Protein AF-A0A2H3KJW5-F1 (afdb_monomer)

Secondary structure (DSSP, 8-state):
-HHHHHHHHHHHHHHHHHHHHHHHHHHHHH----PPTTPPPP-HHHHHHHHHHHHHHHHHHHHHHHHHHH-

Sequence (71 aa):
MMQILLFWAIVAVCLIGQALLIHAAWRLRRQTTELPAGVPQSHGASDLAWTVGTAVLTGVLLYGSFLALSA

Mean predicted aligned error: 5.37 Å

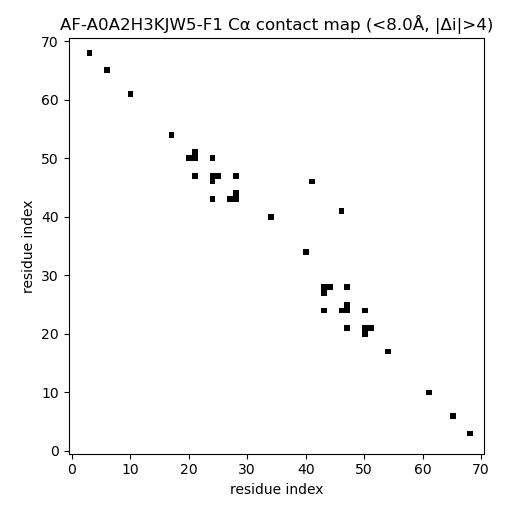Radius of gyration: 16.79 Å; Cα contacts (8 Å, |Δi|>4): 19; chains: 1; bounding box: 34×20×52 Å

InterPro domains:
  IPR036257 Cytochrome C oxidase subunit II, transmembrane domain superfamily [G3DSA:1.10.287.90] (1-70)

Solvent-accessible surface area (backbone atoms only — not comparable to full-atom values): 4154 Å² total; per-residue (Å²): 111,70,66,58,53,52,50,52,51,51,51,52,54,51,53,53,52,43,52,52,50,47,50,50,34,54,52,51,51,70,52,88,71,85,70,66,92,88,63,88,76,77,58,43,68,58,55,34,50,51,47,50,51,52,45,51,52,50,51,53,53,52,51,53,50,50,52,64,75,73,107

Structure (mmCIF, N/CA/C/O backbone):
data_AF-A0A2H3KJW5-F1
#
_entry.id   AF-A0A2H3KJW5-F1
#
loop_
_atom_site.group_PDB
_atom_site.id
_atom_site.type_symbol
_atom_site.label_atom_id
_atom_site.label_alt_id
_atom_site.label_comp_id
_atom_site.label_asym_id
_atom_site.label_entity_id
_atom_site.label_seq_id
_atom_site.pdbx_PDB_ins_code
_atom_site.Cartn_x
_atom_site.Cartn_y
_atom_site.Cartn_z
_atom_site.occupancy
_atom_site.B_iso_or_equiv
_atom_site.auth_seq_id
_atom_site.auth_comp_id
_atom_site.auth_asym_id
_atom_site.auth_atom_id
_atom_site.pdbx_PDB_model_num
ATOM 1 N N . MET A 1 1 ? 10.259 -11.202 -20.136 1.00 78.19 1 MET A N 1
ATOM 2 C CA . MET A 1 1 ? 8.805 -11.475 -20.264 1.00 78.19 1 MET A CA 1
ATOM 3 C C . MET A 1 1 ? 8.218 -12.128 -19.007 1.00 78.19 1 MET A C 1
ATOM 5 O O . MET A 1 1 ? 7.402 -11.494 -18.358 1.00 78.19 1 MET A O 1
ATOM 9 N N . MET A 1 2 ? 8.655 -13.334 -18.604 1.00 91.00 2 MET A N 1
ATOM 10 C CA . MET A 1 2 ? 8.110 -14.042 -17.423 1.00 91.00 2 MET A CA 1
ATOM 11 C C . MET A 1 2 ? 8.244 -13.254 -16.104 1.00 91.00 2 MET A C 1
ATOM 13 O O . MET A 1 2 ? 7.291 -13.158 -15.343 1.00 91.00 2 MET A O 1
ATOM 17 N N . GLN A 1 3 ? 9.402 -12.634 -15.852 1.00 90.94 3 GLN A N 1
ATOM 18 C CA . GLN A 1 3 ? 9.645 -11.845 -14.633 1.00 90.94 3 GLN A CA 1
ATOM 19 C C . GLN A 1 3 ? 8.708 -10.633 -14.507 1.00 90.94 3 GLN A C 1
ATOM 21 O O . GLN A 1 3 ? 8.222 -10.348 -13.421 1.00 90.94 3 GLN A O 1
ATOM 26 N N . ILE A 1 4 ? 8.402 -9.964 -15.623 1.00 91.06 4 ILE A N 1
ATOM 27 C CA . ILE A 1 4 ? 7.465 -8.832 -15.665 1.00 91.06 4 ILE A CA 1
ATOM 28 C C . ILE A 1 4 ? 6.042 -9.298 -15.336 1.00 91.06 4 ILE A C 1
ATOM 30 O O . ILE A 1 4 ? 5.353 -8.647 -14.558 1.00 91.06 4 ILE A O 1
ATOM 34 N N . LEU A 1 5 ? 5.611 -10.445 -15.873 1.00 94.44 5 LEU A N 1
ATOM 35 C CA . LEU A 1 5 ? 4.303 -11.024 -15.543 1.00 94.44 5 LEU A CA 1
ATOM 36 C C . LEU A 1 5 ? 4.202 -11.387 -14.056 1.00 94.44 5 LEU A C 1
ATOM 38 O O . LEU A 1 5 ? 3.210 -11.052 -13.411 1.00 94.44 5 LEU A O 1
ATOM 42 N N . LEU A 1 6 ? 5.240 -12.019 -13.498 1.00 94.88 6 LEU A N 1
ATOM 43 C CA . LEU A 1 6 ? 5.301 -12.342 -12.070 1.00 94.88 6 LEU A CA 1
ATOM 44 C C . LEU A 1 6 ? 5.295 -11.082 -11.199 1.00 94.88 6 LEU A C 1
ATOM 46 O O . LEU A 1 6 ? 4.578 -11.039 -10.203 1.00 94.88 6 LEU A O 1
ATOM 50 N N . PHE A 1 7 ? 6.038 -10.045 -11.590 1.00 94.50 7 PHE A N 1
ATOM 51 C CA . PHE A 1 7 ? 6.046 -8.762 -10.892 1.00 94.50 7 PHE A CA 1
ATOM 52 C C . PHE A 1 7 ? 4.637 -8.164 -10.810 1.00 94.50 7 PHE A C 1
ATOM 54 O O . PHE A 1 7 ? 4.167 -7.847 -9.720 1.00 94.50 7 PHE A O 1
ATOM 61 N N . TRP A 1 8 ? 3.921 -8.083 -11.935 1.00 95.25 8 TRP A N 1
ATOM 62 C CA . TRP A 1 8 ? 2.555 -7.553 -11.949 1.00 95.25 8 TRP A CA 1
ATOM 63 C C . TRP A 1 8 ? 1.567 -8.411 -11.152 1.00 95.25 8 TRP A C 1
ATOM 65 O O . TRP A 1 8 ? 0.680 -7.860 -10.499 1.00 95.25 8 TRP A O 1
ATOM 75 N N . ALA A 1 9 ? 1.736 -9.736 -11.139 1.00 96.56 9 ALA A N 1
ATOM 76 C CA . ALA A 1 9 ? 0.938 -10.615 -10.288 1.00 96.56 9 ALA A CA 1
ATOM 77 C C . ALA A 1 9 ? 1.168 -10.327 -8.793 1.00 96.56 9 ALA A C 1
ATOM 79 O O . ALA A 1 9 ? 0.205 -10.208 -8.035 1.00 96.56 9 ALA A O 1
ATOM 80 N N . ILE A 1 10 ? 2.426 -10.144 -8.375 1.00 95.62 10 ILE A N 1
ATOM 81 C CA . ILE A 1 10 ? 2.776 -9.771 -6.995 1.00 95.62 10 ILE A CA 1
ATOM 82 C C . ILE A 1 10 ? 2.175 -8.408 -6.643 1.00 95.62 10 ILE A C 1
ATOM 84 O O . ILE A 1 10 ? 1.538 -8.277 -5.598 1.00 95.62 10 ILE A O 1
ATOM 88 N N . VAL A 1 11 ? 2.308 -7.413 -7.527 1.00 95.88 11 VAL A N 1
ATOM 89 C CA . VAL A 1 11 ? 1.709 -6.081 -7.339 1.00 95.88 11 VAL A CA 1
ATOM 90 C C . VAL A 1 11 ? 0.200 -6.195 -7.123 1.00 95.88 11 VAL A C 1
ATOM 92 O O . VAL A 1 11 ? -0.317 -5.615 -6.171 1.00 95.88 11 VAL A O 1
ATOM 95 N N . ALA A 1 12 ? -0.507 -6.972 -7.948 1.00 96.56 12 ALA A N 1
ATOM 96 C CA . ALA A 1 12 ? -1.949 -7.159 -7.809 1.00 96.56 12 ALA A CA 1
ATOM 97 C C . ALA A 1 12 ? -2.326 -7.776 -6.451 1.00 96.56 12 ALA A C 1
ATOM 99 O O . ALA A 1 12 ? -3.213 -7.260 -5.768 1.00 96.56 12 ALA A O 1
ATOM 100 N N . VAL A 1 13 ? -1.622 -8.829 -6.021 1.00 97.50 13 VAL A N 1
ATOM 101 C CA . VAL A 1 13 ? -1.841 -9.466 -4.710 1.00 97.50 13 VAL A CA 1
ATOM 102 C C . VAL A 1 13 ? -1.586 -8.480 -3.569 1.00 97.50 13 VAL A C 1
ATOM 104 O O . VAL A 1 13 ? -2.407 -8.375 -2.656 1.00 97.50 13 VAL A O 1
ATOM 107 N N . CYS A 1 14 ? -0.494 -7.714 -3.632 1.00 95.94 14 CYS A N 1
ATOM 108 C CA . CYS A 1 14 ? -0.175 -6.702 -2.629 1.00 95.94 14 CYS A CA 1
ATOM 109 C C . CYS A 1 14 ? -1.243 -5.606 -2.561 1.00 95.94 14 CYS A C 1
ATOM 111 O O . CYS A 1 14 ? -1.673 -5.255 -1.464 1.00 95.94 14 CYS A O 1
ATOM 113 N N . LEU A 1 15 ? -1.706 -5.086 -3.701 1.00 94.88 15 LEU A N 1
ATOM 114 C CA . LEU A 1 15 ? -2.735 -4.043 -3.735 1.00 94.88 15 LEU A CA 1
ATOM 115 C C . LEU A 1 15 ? -4.063 -4.534 -3.151 1.00 94.88 15 LEU A C 1
ATOM 117 O O . LEU A 1 15 ? -4.668 -3.832 -2.340 1.00 94.88 15 LEU A O 1
ATOM 121 N N . ILE A 1 16 ? -4.490 -5.749 -3.506 1.00 96.81 16 ILE A N 1
ATOM 122 C CA . ILE A 1 16 ? -5.709 -6.356 -2.954 1.00 96.81 16 ILE A CA 1
ATOM 123 C C . ILE A 1 16 ? -5.559 -6.565 -1.443 1.00 96.81 16 ILE A C 1
ATOM 125 O O . ILE A 1 16 ? -6.445 -6.182 -0.678 1.00 96.81 16 ILE A O 1
ATOM 129 N N . GLY A 1 17 ? -4.427 -7.118 -0.996 1.00 95.56 17 GLY A N 1
ATOM 130 C CA . GLY A 1 17 ? -4.147 -7.330 0.424 1.00 95.56 17 GLY A CA 1
ATOM 131 C C . GLY A 1 17 ? -4.171 -6.028 1.226 1.00 95.56 17 GLY A C 1
ATOM 132 O O . GLY A 1 17 ? -4.854 -5.944 2.245 1.00 95.56 17 GLY A O 1
ATOM 133 N N . GLN A 1 18 ? -3.500 -4.984 0.735 1.00 94.62 18 GLN A N 1
ATOM 134 C CA . GLN A 1 18 ? -3.483 -3.673 1.387 1.00 94.62 18 GLN A CA 1
ATOM 135 C C . GLN A 1 18 ? -4.878 -3.035 1.427 1.00 94.62 18 GLN A C 1
ATOM 137 O O . GLN A 1 18 ? -5.280 -2.507 2.463 1.00 94.62 18 GLN A O 1
ATOM 142 N N . ALA A 1 19 ? -5.661 -3.137 0.348 1.00 94.31 19 ALA A N 1
ATOM 143 C CA . ALA A 1 19 ? -7.035 -2.638 0.328 1.00 94.31 19 ALA A CA 1
ATOM 144 C C . ALA A 1 19 ? -7.917 -3.330 1.384 1.00 94.31 19 ALA A C 1
ATOM 146 O O . ALA A 1 19 ? -8.665 -2.658 2.099 1.00 94.31 19 ALA A O 1
ATOM 147 N N . LEU A 1 20 ? -7.795 -4.655 1.530 1.00 95.19 20 LEU A N 1
ATOM 148 C CA . LEU A 1 20 ? -8.520 -5.424 2.545 1.00 95.19 20 LEU A CA 1
ATOM 149 C C . LEU A 1 20 ? -8.101 -5.038 3.969 1.00 95.19 20 LEU A C 1
ATOM 151 O O . LEU A 1 20 ? -8.969 -4.859 4.824 1.00 95.19 20 LEU A O 1
ATOM 155 N N . LEU A 1 21 ? -6.800 -4.862 4.222 1.00 93.88 21 LEU A N 1
ATOM 156 C CA . LEU A 1 21 ? -6.283 -4.455 5.533 1.00 93.88 21 LEU A CA 1
ATOM 157 C C . LEU A 1 21 ? -6.754 -3.052 5.921 1.00 93.88 21 LEU A C 1
ATOM 159 O O . LEU A 1 21 ? -7.254 -2.856 7.028 1.00 93.88 21 LEU A O 1
ATOM 163 N N . ILE A 1 22 ? -6.663 -2.087 5.002 1.00 93.19 22 ILE A N 1
ATOM 164 C CA . ILE A 1 22 ? -7.145 -0.720 5.233 1.00 93.19 22 ILE A CA 1
ATOM 165 C C . ILE A 1 22 ? -8.653 -0.729 5.496 1.00 93.19 22 ILE A C 1
ATOM 167 O O . ILE A 1 22 ? -9.123 -0.075 6.429 1.00 93.19 22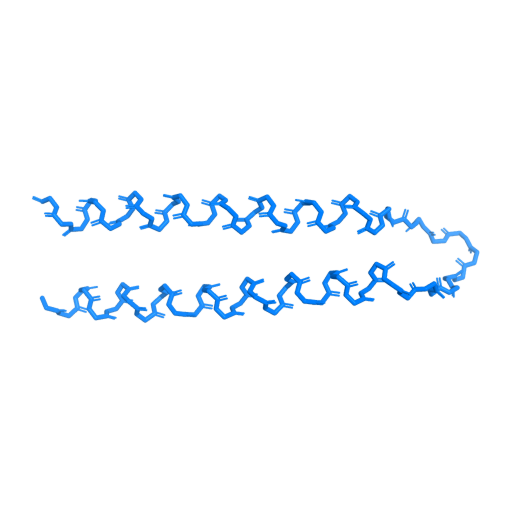 ILE A O 1
ATOM 171 N N . HIS A 1 23 ? -9.419 -1.494 4.712 1.00 93.06 23 HIS A N 1
ATOM 172 C CA . HIS A 1 23 ? -10.860 -1.619 4.913 1.00 93.06 23 HIS A CA 1
ATOM 173 C C . HIS A 1 23 ? -11.195 -2.236 6.279 1.00 93.06 23 HIS A C 1
ATOM 175 O O . HIS A 1 23 ? -12.061 -1.720 6.990 1.00 93.06 23 HIS A O 1
ATOM 181 N N . ALA A 1 24 ? -10.493 -3.299 6.677 1.00 90.75 24 ALA A N 1
ATOM 182 C CA . ALA A 1 24 ? -10.671 -3.942 7.973 1.00 90.75 24 ALA A CA 1
ATOM 183 C C . ALA A 1 24 ? -10.330 -2.992 9.131 1.00 90.75 24 ALA A C 1
ATOM 185 O O . ALA A 1 24 ? -11.138 -2.851 10.049 1.00 90.75 24 ALA A O 1
ATOM 186 N N . ALA A 1 25 ? -9.201 -2.282 9.059 1.00 90.56 25 ALA A N 1
ATOM 187 C CA . ALA A 1 25 ? -8.793 -1.299 10.063 1.00 90.56 25 ALA A CA 1
ATOM 188 C C . ALA A 1 25 ? -9.800 -0.143 10.171 1.00 90.56 25 ALA A C 1
ATOM 190 O O . ALA A 1 25 ? -10.162 0.289 11.268 1.00 90.56 25 ALA A O 1
ATOM 191 N N . TRP A 1 26 ? -10.319 0.332 9.036 1.00 89.06 26 TRP A N 1
ATOM 192 C CA . TRP A 1 26 ? -11.343 1.374 9.016 1.00 89.06 26 TRP A CA 1
ATOM 193 C C . TRP A 1 26 ? -12.661 0.906 9.635 1.00 89.06 26 TRP A C 1
ATOM 195 O O . TRP A 1 26 ? -13.282 1.648 10.404 1.00 89.06 26 TRP A O 1
ATOM 205 N N . ARG A 1 27 ? -13.075 -0.326 9.325 1.00 89.38 27 ARG A N 1
ATOM 206 C CA . ARG A 1 27 ? -14.262 -0.945 9.914 1.00 89.38 27 ARG A CA 1
ATOM 207 C C . ARG A 1 27 ? -14.097 -1.118 11.424 1.00 89.38 27 ARG A C 1
ATOM 209 O O . ARG A 1 27 ? -14.996 -0.712 12.154 1.00 89.38 27 ARG A O 1
ATOM 216 N N . LEU A 1 28 ? -12.953 -1.630 11.887 1.00 84.94 28 LEU A N 1
ATOM 217 C CA . LEU A 1 28 ? -12.662 -1.801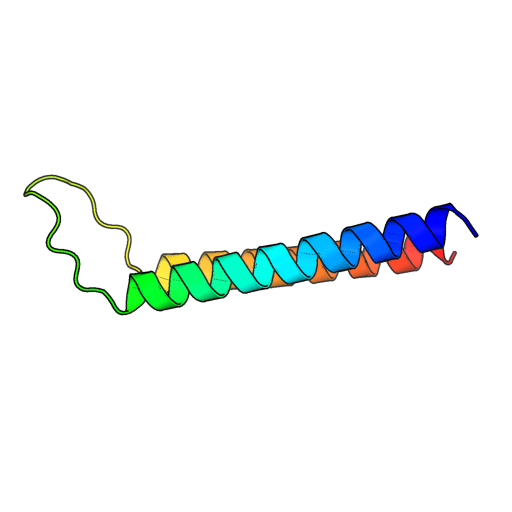 13.315 1.00 84.94 28 LEU A CA 1
ATOM 218 C C . LEU A 1 28 ? -12.682 -0.467 14.062 1.00 84.94 28 LEU A C 1
ATOM 220 O O . LEU A 1 28 ? -13.314 -0.366 15.107 1.00 84.94 28 LEU A O 1
ATOM 224 N N . ARG A 1 29 ? -12.075 0.584 13.494 1.00 83.25 29 ARG A N 1
ATOM 225 C CA . ARG A 1 29 ? -12.077 1.932 14.087 1.00 83.25 29 ARG A CA 1
ATOM 226 C C . ARG A 1 29 ? -13.492 2.461 14.358 1.00 83.25 29 ARG A C 1
ATOM 228 O O . ARG A 1 29 ? -13.675 3.278 15.254 1.00 83.25 29 ARG A O 1
ATOM 235 N N . ARG A 1 30 ? -14.481 2.051 13.560 1.00 80.75 30 ARG A N 1
ATOM 236 C CA . ARG A 1 30 ? -15.885 2.469 13.708 1.00 80.75 30 ARG A CA 1
ATOM 237 C C . ARG A 1 30 ? -16.676 1.612 14.692 1.00 80.75 30 ARG A C 1
ATOM 239 O O . ARG A 1 30 ? -17.766 2.020 15.080 1.00 80.75 30 ARG A O 1
ATOM 246 N N . GLN A 1 31 ? -16.169 0.443 15.070 1.00 77.25 31 GLN A N 1
ATOM 247 C CA . GLN A 1 31 ? -16.829 -0.430 16.029 1.00 77.25 31 GLN A CA 1
ATOM 248 C C . GLN A 1 31 ? -16.319 -0.113 17.435 1.00 77.25 31 GLN A C 1
ATOM 250 O O . GLN A 1 31 ? -15.191 -0.445 17.789 1.00 77.25 31 GLN A O 1
ATOM 255 N N . THR A 1 32 ? -17.169 0.494 18.263 1.00 65.56 32 THR A N 1
ATOM 256 C CA . THR A 1 32 ? -16.997 0.517 19.721 1.00 65.56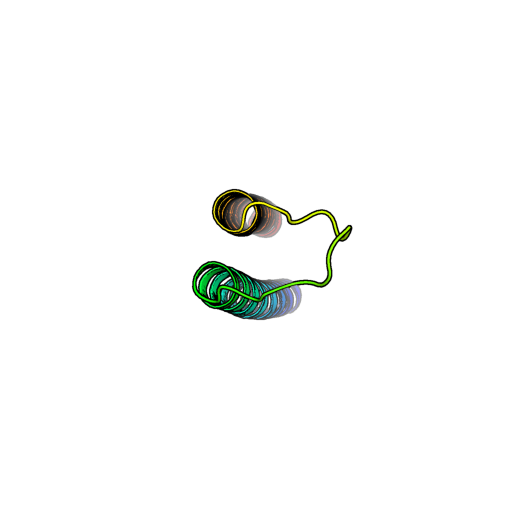 32 THR A CA 1
ATOM 257 C C . THR A 1 32 ? -17.235 -0.892 20.248 1.00 65.56 32 THR A C 1
ATOM 259 O O . THR A 1 32 ? -18.332 -1.239 20.676 1.00 65.56 32 THR A O 1
ATOM 262 N N . THR A 1 33 ? -16.222 -1.743 20.121 1.00 66.94 33 THR A N 1
ATOM 263 C CA . THR A 1 33 ? -16.245 -3.070 20.731 1.00 66.94 33 THR A CA 1
ATOM 264 C C . THR A 1 33 ? -15.993 -2.870 22.219 1.00 66.94 33 THR A C 1
ATOM 266 O O . THR A 1 33 ? -14.929 -2.387 22.605 1.00 66.94 33 THR A O 1
ATOM 269 N N . GLU A 1 34 ? -16.970 -3.194 23.063 1.00 68.69 34 GLU A N 1
ATOM 270 C CA . GLU A 1 34 ? -16.753 -3.279 24.506 1.00 68.69 34 GLU A CA 1
ATOM 271 C C . GLU A 1 34 ? -15.879 -4.509 24.772 1.00 68.69 34 GLU A C 1
ATOM 273 O O . GLU A 1 34 ? -16.357 -5.643 24.785 1.00 68.69 34 GLU A O 1
ATOM 278 N N . LEU A 1 35 ? -14.563 -4.305 24.893 1.00 70.00 35 LEU A N 1
ATOM 279 C CA . LEU A 1 35 ? -13.673 -5.374 25.333 1.00 70.00 35 LEU A CA 1
ATOM 280 C C . LEU A 1 35 ? -13.825 -5.598 26.848 1.00 70.00 35 LEU A C 1
ATOM 282 O O . LEU A 1 35 ? -14.073 -4.641 27.586 1.00 70.00 35 LEU A O 1
ATOM 286 N N . PRO A 1 36 ? -13.627 -6.840 27.329 1.00 78.56 36 PRO A N 1
ATOM 287 C CA . PRO A 1 36 ? -13.599 -7.146 28.754 1.00 78.56 36 PRO A CA 1
ATOM 288 C C . PRO A 1 36 ? -12.623 -6.246 29.523 1.00 78.56 36 PRO A C 1
ATOM 290 O O . PRO A 1 36 ? -11.552 -5.889 29.022 1.00 78.56 36 PRO A O 1
ATOM 293 N N . ALA A 1 37 ? -12.981 -5.908 30.763 1.00 78.88 37 ALA A N 1
ATOM 294 C CA . ALA A 1 37 ? -12.144 -5.089 31.630 1.00 78.88 37 ALA A CA 1
ATOM 295 C C . ALA A 1 37 ? -10.744 -5.714 31.794 1.00 78.88 37 ALA A C 1
ATOM 297 O O . ALA A 1 37 ? -10.613 -6.895 32.109 1.00 78.88 37 ALA A O 1
ATOM 298 N N . GLY A 1 38 ? -9.699 -4.910 31.575 1.00 79.62 38 GLY A N 1
ATOM 299 C CA . GLY A 1 38 ? -8.298 -5.329 31.693 1.00 79.62 38 GLY A CA 1
ATOM 300 C C . GLY A 1 38 ? -7.597 -5.670 30.375 1.00 79.62 38 GLY A C 1
ATOM 301 O O . GLY A 1 38 ? -6.388 -5.888 30.395 1.00 79.62 38 GLY A O 1
ATOM 302 N N . VAL A 1 39 ? -8.294 -5.674 29.232 1.00 78.69 39 VAL A N 1
ATOM 303 C CA . VAL A 1 39 ? -7.640 -5.836 27.922 1.00 78.69 39 VAL A CA 1
ATOM 304 C C . VAL A 1 39 ? -7.116 -4.481 27.427 1.00 78.69 39 VAL A C 1
ATOM 306 O O . VAL A 1 39 ? -7.918 -3.561 27.243 1.00 78.69 39 VAL A O 1
ATOM 309 N N . PRO A 1 40 ? -5.799 -4.327 27.182 1.00 77.12 40 PRO A N 1
ATOM 310 C CA . PRO A 1 40 ? -5.257 -3.114 26.581 1.00 77.12 40 PRO A CA 1
ATOM 311 C C . PRO A 1 40 ? -5.890 -2.879 25.207 1.00 77.12 40 PRO A C 1
ATOM 313 O O . PRO A 1 40 ? -5.819 -3.742 24.332 1.00 77.12 40 PRO A O 1
ATOM 316 N N . GLN A 1 41 ? -6.507 -1.715 25.009 1.00 74.00 41 GLN A N 1
ATOM 317 C CA . GLN A 1 41 ? -7.036 -1.321 23.707 1.00 74.00 41 GLN A CA 1
ATOM 318 C C . GLN A 1 41 ? -6.025 -0.442 22.980 1.00 74.00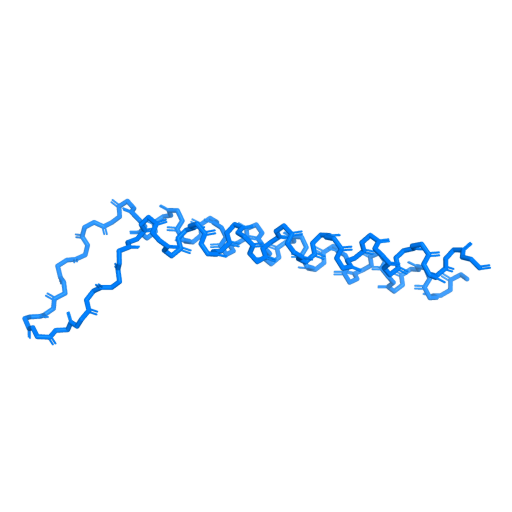 41 GLN A C 1
ATOM 320 O O . GLN A 1 41 ? -5.592 0.591 23.497 1.00 74.00 41 GLN A O 1
ATOM 325 N N . SER A 1 42 ? -5.670 -0.845 21.762 1.00 75.00 42 SER A N 1
ATOM 326 C CA . SER A 1 42 ? -4.994 0.059 20.840 1.00 75.00 42 SER A CA 1
ATOM 327 C C . SER A 1 42 ? -5.968 1.144 20.370 1.00 75.00 42 SER A C 1
ATOM 329 O O . SER A 1 42 ? -7.160 0.895 20.172 1.00 75.00 42 SER A O 1
ATOM 331 N N . HIS A 1 43 ? -5.472 2.367 20.183 1.00 82.12 43 HIS A N 1
ATOM 332 C CA . HIS A 1 43 ? -6.279 3.444 19.620 1.00 82.12 43 HIS A CA 1
ATOM 333 C C . HIS A 1 43 ? -6.526 3.152 18.135 1.00 82.12 43 HIS A C 1
ATOM 335 O O . HIS A 1 43 ? -5.612 3.280 17.322 1.00 82.12 43 HIS A O 1
ATOM 341 N N . GLY A 1 44 ? -7.772 2.861 17.745 1.00 81.81 44 GLY A N 1
ATOM 342 C CA . GLY A 1 44 ? -8.104 2.482 16.361 1.00 81.81 44 GLY A CA 1
ATOM 343 C C . GLY A 1 44 ? -7.731 3.517 15.283 1.00 81.81 44 GLY A C 1
ATOM 344 O O . GLY A 1 44 ? -7.594 3.176 14.111 1.00 81.81 44 GLY A O 1
ATOM 345 N N . ALA A 1 45 ? -7.531 4.789 15.649 1.00 84.50 45 ALA A N 1
ATOM 346 C CA . ALA A 1 45 ? -6.969 5.796 14.743 1.00 84.50 45 ALA A CA 1
ATOM 347 C C . ALA A 1 45 ? -5.465 5.584 14.476 1.00 84.50 45 ALA A C 1
ATOM 349 O O . ALA A 1 45 ? -5.024 5.754 13.340 1.00 84.50 45 ALA A O 1
ATOM 350 N N . SER A 1 46 ? -4.703 5.186 15.498 1.00 87.12 46 SER A N 1
ATOM 351 C CA . SER A 1 46 ? -3.278 4.855 15.391 1.00 87.12 46 SER A CA 1
ATOM 352 C C . SER A 1 46 ? -3.070 3.593 14.554 1.00 87.12 46 SER A C 1
ATOM 354 O O . SER A 1 46 ? -2.220 3.585 13.666 1.00 87.12 46 SER A O 1
ATOM 356 N N . ASP A 1 47 ? -3.897 2.565 14.756 1.00 88.06 47 ASP A N 1
ATOM 357 C CA . ASP A 1 47 ? -3.827 1.319 13.977 1.00 88.06 47 ASP A CA 1
ATOM 358 C C . ASP A 1 47 ? -4.110 1.551 12.489 1.00 88.06 47 ASP A C 1
ATOM 360 O O . ASP A 1 47 ? -3.417 1.023 11.614 1.00 88.06 47 ASP A O 1
ATOM 364 N N . LEU A 1 48 ? -5.107 2.388 12.182 1.00 89.94 48 LEU A N 1
ATOM 365 C CA . LEU A 1 48 ? -5.410 2.771 10.806 1.00 89.94 48 LEU A CA 1
ATOM 366 C C . LEU A 1 48 ? -4.261 3.576 10.187 1.00 89.94 48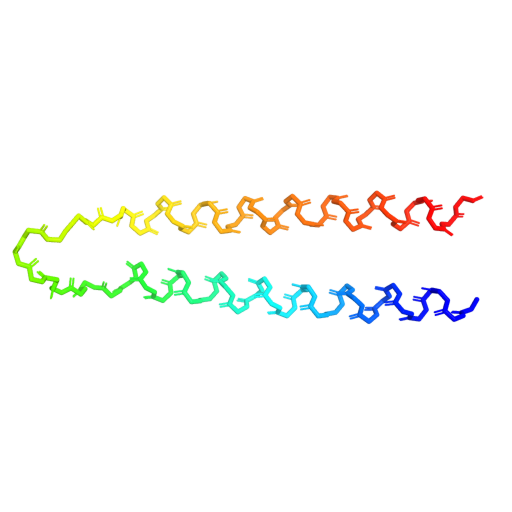 LEU A C 1
ATOM 368 O O . LEU A 1 48 ? -3.871 3.292 9.057 1.00 89.94 48 LEU A O 1
ATOM 372 N N . ALA A 1 49 ? -3.702 4.548 10.915 1.00 91.88 49 ALA A N 1
ATOM 373 C CA . ALA A 1 49 ? -2.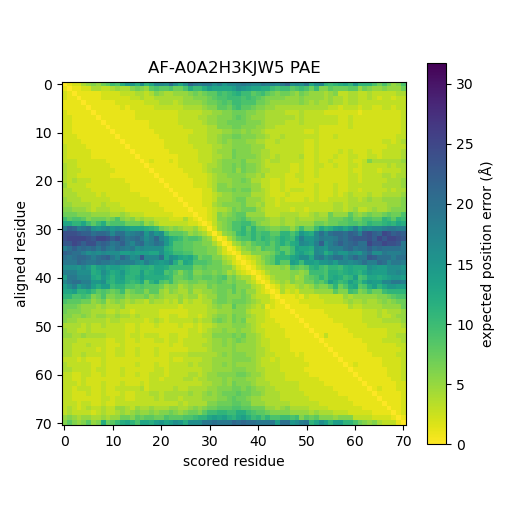565 5.336 10.440 1.00 91.88 49 ALA A CA 1
ATOM 374 C C . ALA A 1 49 ? -1.344 4.447 10.154 1.00 91.88 49 ALA A C 1
ATOM 376 O O . ALA A 1 49 ? -0.701 4.604 9.116 1.00 91.88 49 ALA A O 1
ATOM 377 N N . TRP A 1 50 ? -1.073 3.465 11.017 1.00 92.56 50 TRP A N 1
ATOM 378 C CA . TRP A 1 50 ? -0.018 2.474 10.809 1.00 92.56 50 TRP A CA 1
ATOM 379 C C . TRP A 1 50 ? -0.271 1.597 9.575 1.00 92.56 50 TRP A C 1
ATOM 381 O O . TRP A 1 50 ? 0.624 1.387 8.752 1.00 92.56 50 TRP A O 1
ATOM 391 N N . THR A 1 51 ? -1.508 1.132 9.393 1.00 93.31 51 THR A N 1
ATOM 392 C CA . THR A 1 51 ? -1.901 0.321 8.229 1.00 93.31 51 THR A CA 1
ATOM 393 C C . THR A 1 51 ? -1.740 1.109 6.926 1.00 93.31 51 THR A C 1
ATOM 395 O O . THR A 1 51 ? -1.167 0.618 5.957 1.00 93.31 51 THR A O 1
ATOM 398 N N . VAL A 1 52 ? -2.168 2.372 6.904 1.00 93.62 52 VAL A N 1
ATOM 399 C CA . VAL A 1 52 ? -1.980 3.250 5.740 1.00 93.62 52 VAL A CA 1
ATOM 400 C C . VAL A 1 52 ? -0.493 3.532 5.500 1.00 93.62 52 VAL A C 1
ATOM 402 O O . VAL A 1 52 ? -0.037 3.473 4.360 1.00 93.62 52 VAL A O 1
ATOM 405 N N . GLY A 1 53 ? 0.284 3.782 6.557 1.00 96.00 53 GLY A N 1
ATOM 406 C CA . GLY A 1 53 ? 1.726 4.011 6.454 1.00 96.00 53 GLY A CA 1
ATOM 407 C C . GLY A 1 53 ? 2.475 2.822 5.844 1.00 96.00 53 GLY A C 1
ATOM 408 O O . GLY A 1 53 ? 3.288 2.996 4.936 1.00 96.00 53 GLY A O 1
ATOM 409 N N . THR A 1 54 ? 2.159 1.602 6.280 1.00 94.62 54 THR A N 1
ATOM 410 C CA . THR A 1 54 ? 2.760 0.378 5.724 1.00 94.62 54 THR A CA 1
ATOM 411 C C . THR A 1 54 ? 2.324 0.117 4.280 1.00 94.62 54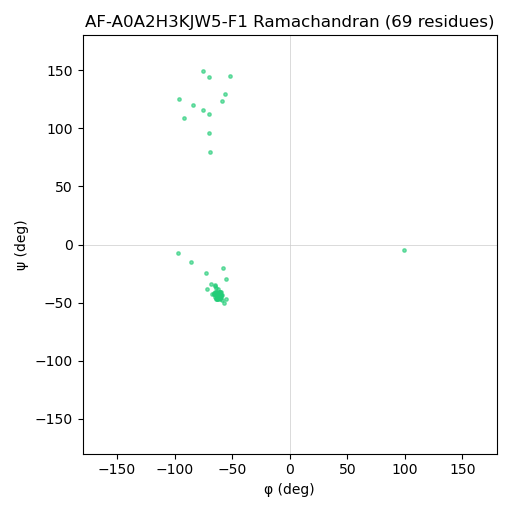 THR A C 1
ATOM 413 O O . THR A 1 54 ? 3.146 -0.323 3.470 1.00 94.62 54 THR A O 1
ATOM 416 N N . ALA A 1 55 ? 1.086 0.456 3.907 1.00 94.81 55 ALA A N 1
ATOM 417 C CA . ALA A 1 55 ? 0.636 0.401 2.517 1.00 94.81 55 ALA A CA 1
ATOM 418 C C . ALA A 1 55 ? 1.430 1.360 1.612 1.00 94.81 55 ALA A C 1
ATOM 420 O O . ALA A 1 55 ? 1.894 0.955 0.543 1.00 94.81 55 ALA A O 1
ATOM 421 N N . VAL A 1 56 ? 1.654 2.602 2.059 1.00 96.69 56 VAL A N 1
ATOM 422 C CA . VAL A 1 56 ? 2.475 3.586 1.330 1.00 96.69 56 VAL A CA 1
ATOM 423 C C . VAL A 1 56 ? 3.907 3.081 1.167 1.00 96.69 56 VAL A C 1
ATOM 425 O O . VAL A 1 56 ? 4.435 3.090 0.055 1.00 96.69 56 VAL A O 1
ATOM 428 N N . LEU A 1 57 ? 4.518 2.577 2.244 1.00 97.00 57 LEU A N 1
ATOM 429 C CA . LEU A 1 57 ? 5.874 2.028 2.198 1.00 97.00 57 LEU A CA 1
ATOM 430 C C . LEU A 1 57 ? 5.976 0.841 1.227 1.00 97.00 57 LEU A C 1
ATOM 432 O O . LEU A 1 57 ? 6.924 0.757 0.448 1.00 97.00 57 LEU A O 1
ATOM 436 N N . THR A 1 58 ? 4.973 -0.039 1.223 1.00 96.31 58 THR A N 1
ATOM 437 C CA . THR A 1 58 ? 4.889 -1.153 0.267 1.00 96.31 58 THR A CA 1
ATOM 438 C C . THR A 1 58 ? 4.859 -0.636 -1.172 1.00 96.31 58 THR A C 1
ATOM 440 O O . THR A 1 58 ? 5.579 -1.154 -2.023 1.00 96.31 58 THR A O 1
ATOM 443 N N . GLY A 1 59 ? 4.082 0.415 -1.448 1.00 95.06 59 GLY A N 1
ATOM 444 C CA . GLY A 1 59 ? 4.038 1.053 -2.766 1.00 95.06 59 GLY A CA 1
ATOM 445 C C . GLY A 1 59 ? 5.398 1.600 -3.209 1.00 95.06 59 GLY A C 1
ATOM 446 O O . GLY A 1 59 ? 5.811 1.367 -4.344 1.00 95.06 59 GLY A O 1
ATOM 447 N N . VAL A 1 60 ? 6.130 2.257 -2.304 1.00 97.06 60 VAL A N 1
ATOM 448 C CA . VAL A 1 60 ? 7.491 2.758 -2.575 1.00 97.06 60 VAL A CA 1
ATOM 449 C C . VAL A 1 60 ? 8.450 1.611 -2.904 1.00 97.06 60 VAL A C 1
ATOM 451 O O . VAL A 1 60 ? 9.206 1.705 -3.870 1.00 97.06 60 VAL A O 1
ATOM 454 N N . LEU A 1 61 ? 8.394 0.507 -2.152 1.00 95.88 61 LEU A N 1
ATOM 455 C CA . LEU A 1 61 ? 9.230 -0.671 -2.408 1.00 95.88 61 LEU A CA 1
ATOM 456 C C . LEU A 1 61 ? 8.900 -1.336 -3.749 1.00 95.88 61 LEU A C 1
ATOM 458 O O . LEU A 1 61 ? 9.815 -1.713 -4.485 1.00 95.88 61 LEU A O 1
ATOM 462 N N . LEU A 1 62 ? 7.616 -1.449 -4.101 1.00 95.44 62 LEU A N 1
ATOM 463 C CA . LEU A 1 62 ? 7.194 -1.983 -5.399 1.00 95.44 62 LEU A CA 1
ATOM 464 C C . LEU A 1 62 ? 7.659 -1.084 -6.547 1.00 95.44 62 LEU A C 1
ATOM 466 O O . LEU A 1 62 ? 8.155 -1.590 -7.550 1.00 95.44 62 LEU A O 1
ATOM 470 N N . TYR A 1 63 ? 7.564 0.236 -6.386 1.00 94.50 63 TYR A N 1
ATOM 471 C CA . TYR A 1 63 ? 8.058 1.189 -7.377 1.00 94.50 63 TYR A CA 1
ATOM 472 C C . TYR A 1 63 ? 9.580 1.099 -7.556 1.00 94.50 63 TYR A C 1
ATOM 474 O O . TYR A 1 63 ? 10.062 1.005 -8.683 1.00 94.50 63 TYR A O 1
ATOM 482 N N . GLY A 1 64 ? 10.345 1.039 -6.461 1.00 96.19 64 GLY A N 1
ATOM 483 C CA . GLY A 1 64 ? 11.793 0.817 -6.528 1.00 96.19 64 GLY A CA 1
ATOM 484 C C . GLY A 1 64 ? 12.152 -0.508 -7.209 1.00 96.19 64 GLY A C 1
ATOM 485 O O . GLY A 1 64 ? 13.040 -0.552 -8.057 1.00 96.19 64 GLY A O 1
ATOM 486 N N . SER A 1 65 ? 11.404 -1.572 -6.908 1.00 93.81 65 SER A N 1
ATOM 487 C CA . SER A 1 65 ? 11.569 -2.883 -7.549 1.00 93.81 65 SER A CA 1
ATOM 488 C C . SER A 1 65 ? 11.250 -2.840 -9.048 1.00 93.81 65 SER A C 1
ATOM 490 O O . SER A 1 65 ? 11.943 -3.477 -9.836 1.00 93.81 65 SER A O 1
ATOM 492 N N . PHE A 1 66 ? 10.239 -2.068 -9.460 1.00 93.81 66 PHE A N 1
ATOM 493 C CA . PHE A 1 66 ? 9.903 -1.864 -10.870 1.00 93.81 66 P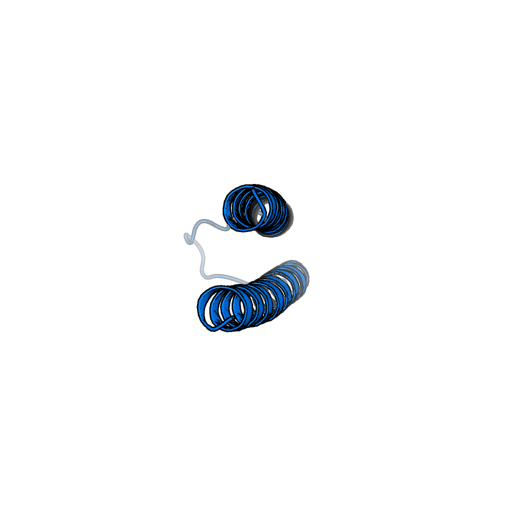HE A CA 1
ATOM 494 C C . PHE A 1 66 ? 11.034 -1.165 -11.629 1.00 93.81 66 PHE A C 1
ATOM 496 O O . PHE A 1 66 ? 11.398 -1.608 -12.719 1.00 93.81 66 PHE A O 1
ATOM 503 N N . LEU A 1 67 ? 11.607 -0.105 -11.048 1.00 95.00 67 LEU A N 1
ATOM 504 C CA . LEU A 1 67 ? 12.753 0.592 -11.635 1.00 95.00 67 LEU A CA 1
ATOM 505 C C . LEU A 1 67 ? 13.952 -0.347 -11.781 1.00 95.00 67 LEU A C 1
ATOM 507 O O . LEU A 1 67 ? 14.557 -0.386 -12.845 1.00 95.00 67 LEU A O 1
ATOM 511 N N . ALA A 1 68 ? 14.249 -1.141 -10.750 1.00 93.00 68 ALA A N 1
ATOM 512 C CA . ALA A 1 68 ? 15.343 -2.108 -10.784 1.00 93.00 68 ALA A CA 1
ATOM 513 C C . ALA A 1 68 ? 15.128 -3.225 -11.819 1.00 93.00 68 ALA A C 1
ATOM 515 O O . ALA A 1 68 ? 16.085 -3.668 -12.438 1.00 93.00 68 ALA A O 1
ATOM 516 N N . LEU A 1 69 ? 13.886 -3.677 -12.019 1.00 91.19 69 LEU A N 1
ATOM 517 C CA . LEU A 1 69 ? 13.548 -4.681 -13.034 1.00 91.19 69 LEU A CA 1
ATOM 518 C C . LEU A 1 69 ? 13.596 -4.121 -14.466 1.00 91.19 69 LEU A C 1
ATOM 520 O O . LEU A 1 69 ? 13.722 -4.888 -15.418 1.00 91.19 69 LEU A O 1
ATOM 524 N N . SER A 1 70 ? 13.430 -2.805 -14.613 1.00 85.44 70 SER A N 1
ATOM 525 C CA . SER A 1 70 ? 13.370 -2.116 -15.909 1.00 85.44 70 SER A CA 1
ATOM 526 C C . SER A 1 70 ? 14.707 -1.499 -16.338 1.00 85.44 70 SER A C 1
ATOM 528 O O . SER A 1 70 ? 14.786 -0.979 -17.451 1.00 85.44 70 SER A O 1
ATOM 530 N N . ALA A 1 71 ? 15.711 -1.516 -15.457 1.00 80.69 71 ALA A N 1
ATOM 531 C CA . ALA A 1 71 ? 17.088 -1.102 -15.721 1.00 80.69 71 ALA A CA 1
ATOM 532 C C . ALA A 1 71 ? 17.894 -2.246 -16.351 1.00 80.69 71 ALA A C 1
ATOM 534 O O . ALA A 1 71 ? 18.733 -1.940 -17.227 1.00 80.69 71 ALA A O 1
#

Foldseek 3Di:
DVVVVVLVVVVVVLVVVLVVLLVVLVVVLPDPDPDPPPDDDDNSVVSNVVSVVVSVVVVVVSVVVVVVVVD

Nearest PDB structures (foldseek):
  7upo-assembly1_B  TM=4.114E-01  e=4.716E+00  synthetic construct

pLDDT: mean 89.1, std 8.27, range [65.56, 97.5]

Organism: NCBI:txid1506545